Protein AF-X1IQ82-F1 (afdb_monomer_lite)

pLDDT: mean 90.42, std 4.39, range [72.5, 96.44]

Structure (mmCIF, N/CA/C/O backbone):
data_AF-X1IQ82-F1
#
_entry.id   AF-X1IQ82-F1
#
loop_
_atom_site.group_PDB
_atom_site.id
_atom_site.type_symbol
_atom_site.label_atom_id
_atom_site.label_alt_id
_atom_site.label_comp_id
_atom_site.label_asym_id
_atom_site.label_entity_id
_atom_site.label_seq_id
_atom_site.pdbx_PDB_ins_code
_atom_site.Cartn_x
_atom_site.Cartn_y
_atom_site.Cartn_z
_atom_site.occupancy
_atom_site.B_iso_or_equiv
_atom_site.auth_seq_id
_atom_site.auth_comp_id
_atom_site.auth_asym_id
_atom_site.auth_atom_id
_atom_site.pdbx_PDB_model_num
ATOM 1 N N . MET A 1 1 ? 9.215 20.896 -2.739 1.00 73.38 1 MET A N 1
ATOM 2 C CA . MET A 1 1 ? 7.939 20.672 -3.460 1.00 73.38 1 MET A CA 1
ATOM 3 C C . MET A 1 1 ? 7.560 19.191 -3.515 1.00 73.38 1 MET A C 1
ATOM 5 O O . MET A 1 1 ? 6.465 18.872 -3.081 1.00 73.38 1 MET A O 1
ATOM 9 N N . LEU A 1 2 ? 8.451 18.274 -3.928 1.00 82.62 2 LEU A N 1
ATOM 10 C CA . LEU A 1 2 ? 8.139 16.831 -4.031 1.00 82.62 2 LEU A CA 1
ATOM 11 C C . LEU A 1 2 ? 7.600 16.190 -2.737 1.00 82.62 2 LEU A C 1
ATOM 13 O O . LEU A 1 2 ? 6.599 15.480 -2.771 1.00 82.62 2 LEU A O 1
ATOM 17 N N . GLN A 1 3 ? 8.202 16.483 -1.580 1.00 84.88 3 GLN A N 1
ATOM 18 C CA . GLN A 1 3 ? 7.756 15.902 -0.307 1.00 84.88 3 GLN A CA 1
ATOM 19 C C . GLN A 1 3 ? 6.347 16.353 0.112 1.00 84.88 3 GLN A C 1
ATOM 21 O O . GLN A 1 3 ? 5.624 15.594 0.755 1.00 84.88 3 GLN A O 1
ATOM 26 N N . SER A 1 4 ? 5.936 17.561 -0.280 1.00 89.56 4 SER A N 1
ATOM 27 C CA . SER A 1 4 ? 4.586 18.073 -0.032 1.00 89.56 4 SER A CA 1
ATOM 28 C C . SER A 1 4 ? 3.552 17.328 -0.874 1.00 89.56 4 SER A C 1
ATOM 30 O O . SER A 1 4 ? 2.505 16.963 -0.352 1.00 89.56 4 SER A O 1
ATOM 32 N N . THR A 1 5 ? 3.864 17.030 -2.141 1.00 91.44 5 THR A N 1
ATOM 33 C CA . THR A 1 5 ? 2.984 16.253 -3.029 1.00 91.44 5 THR A CA 1
ATOM 34 C C . THR A 1 5 ? 2.812 14.819 -2.537 1.00 91.44 5 THR A C 1
ATOM 36 O O . THR A 1 5 ? 1.687 14.338 -2.449 1.00 91.44 5 THR A O 1
ATOM 39 N N . ILE A 1 6 ? 3.906 14.154 -2.145 1.00 90.38 6 ILE A N 1
ATOM 40 C CA . ILE A 1 6 ? 3.863 12.777 -1.625 1.00 90.38 6 ILE A CA 1
ATOM 41 C C . ILE A 1 6 ? 2.985 12.705 -0.370 1.00 90.38 6 ILE A C 1
ATOM 43 O O . ILE A 1 6 ? 2.092 11.865 -0.278 1.00 90.38 6 ILE A O 1
ATOM 47 N N . ARG A 1 7 ? 3.194 13.627 0.580 1.00 90.38 7 ARG A N 1
ATOM 48 C CA . ARG A 1 7 ? 2.374 13.703 1.797 1.00 90.38 7 ARG A CA 1
ATOM 49 C C . ARG A 1 7 ? 0.918 14.065 1.497 1.00 90.38 7 ARG A C 1
ATOM 51 O O . ARG A 1 7 ? 0.037 13.541 2.165 1.00 90.38 7 ARG A O 1
ATOM 58 N N . GLY A 1 8 ? 0.669 14.914 0.499 1.00 93.06 8 GLY A N 1
ATOM 59 C CA . GLY A 1 8 ? -0.677 15.306 0.082 1.00 93.06 8 GLY A CA 1
ATOM 60 C C . GLY A 1 8 ? -1.484 14.156 -0.522 1.00 93.06 8 GLY A C 1
ATOM 61 O O . GLY A 1 8 ? -2.653 13.999 -0.197 1.00 93.06 8 GLY A O 1
ATOM 62 N N . VAL A 1 9 ? -0.873 13.308 -1.352 1.00 91.75 9 VAL A N 1
ATOM 63 C CA . VAL A 1 9 ? -1.555 12.108 -1.873 1.00 91.75 9 VAL A CA 1
ATOM 64 C C . VAL A 1 9 ? -1.774 11.086 -0.753 1.00 91.75 9 VAL A C 1
ATOM 66 O O . VAL A 1 9 ? -2.859 10.519 -0.634 1.00 91.75 9 VAL A O 1
ATOM 69 N N . ALA A 1 10 ? -0.776 10.890 0.113 1.00 91.69 10 ALA A N 1
ATOM 70 C CA . ALA A 1 10 ? -0.877 9.962 1.235 1.00 91.69 10 ALA A CA 1
ATOM 71 C C . ALA A 1 10 ? -1.972 10.359 2.246 1.00 91.69 10 ALA A C 1
ATOM 73 O O . ALA A 1 10 ? -2.679 9.490 2.758 1.00 91.69 10 ALA A O 1
ATOM 74 N N . SER A 1 11 ? -2.155 11.657 2.518 1.00 92.75 11 SER A N 1
ATOM 75 C CA . SER A 1 11 ? -3.167 12.131 3.470 1.00 92.75 11 SER A CA 1
ATOM 76 C C . SER A 1 11 ? -4.600 11.879 2.998 1.00 92.75 11 SER A C 1
ATOM 78 O O . SER A 1 11 ? -5.466 11.616 3.830 1.00 92.75 11 SER A O 1
ATOM 80 N N . VAL A 1 12 ? -4.850 11.889 1.683 1.00 93.62 12 VAL A N 1
ATOM 81 C CA . VAL A 1 12 ? -6.161 11.531 1.114 1.00 93.62 12 VAL A CA 1
ATOM 82 C C . VAL A 1 12 ? -6.514 10.081 1.451 1.00 93.62 12 VAL A C 1
ATOM 84 O O . VAL A 1 12 ? -7.634 9.810 1.871 1.00 93.62 12 VAL A O 1
ATOM 87 N N . GLY A 1 13 ? -5.554 9.156 1.343 1.00 89.69 13 GLY A N 1
ATOM 88 C CA . GLY A 1 13 ? -5.742 7.763 1.759 1.00 89.69 13 GLY A CA 1
ATOM 89 C C . GLY A 1 13 ? -5.964 7.623 3.269 1.00 89.69 13 GLY A C 1
ATOM 90 O O . GLY A 1 13 ? -6.899 6.951 3.702 1.00 89.69 13 GLY A O 1
ATOM 91 N N . GLN A 1 14 ? -5.153 8.314 4.078 1.00 92.94 14 GLN A N 1
ATOM 92 C CA . GLN A 1 14 ? -5.276 8.288 5.542 1.00 92.94 14 GLN A CA 1
ATOM 93 C C . GLN A 1 14 ? -6.613 8.830 6.056 1.00 92.94 14 GLN A C 1
ATOM 95 O O . GLN A 1 14 ? -7.090 8.365 7.089 1.00 92.94 14 GLN A O 1
ATOM 100 N N . ALA A 1 15 ? -7.258 9.758 5.344 1.00 93.38 15 ALA A N 1
ATOM 101 C CA . ALA A 1 15 ? -8.574 10.262 5.732 1.00 93.38 15 ALA A CA 1
ATOM 102 C C . ALA A 1 15 ? -9.605 9.128 5.876 1.00 93.38 15 ALA A C 1
ATOM 104 O O . ALA A 1 15 ? -10.342 9.089 6.859 1.00 93.38 15 ALA A O 1
ATOM 105 N N . PHE A 1 16 ? -9.607 8.158 4.957 1.00 89.44 16 PHE A N 1
ATOM 106 C CA . PHE A 1 16 ? -10.510 7.006 5.028 1.00 89.44 16 PHE A CA 1
ATOM 107 C C . PHE A 1 16 ? -10.222 6.111 6.236 1.00 89.44 16 PHE A C 1
ATOM 109 O O . PHE A 1 16 ? -11.150 5.608 6.865 1.00 89.44 16 PHE A O 1
ATOM 116 N N . VAL A 1 17 ? -8.950 5.952 6.602 1.00 89.38 17 VAL A N 1
ATOM 117 C CA . VAL A 1 17 ? -8.549 5.162 7.773 1.00 89.38 17 VAL A CA 1
ATOM 118 C C . VAL A 1 17 ? -8.997 5.843 9.068 1.00 89.38 17 VAL A C 1
ATOM 120 O O . VAL A 1 17 ? -9.578 5.194 9.940 1.00 89.38 17 VAL A O 1
ATOM 123 N N . ILE A 1 18 ? -8.805 7.158 9.176 1.00 91.94 18 ILE A N 1
ATOM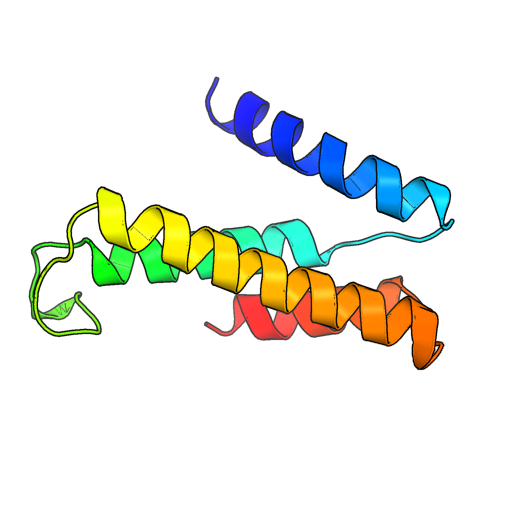 124 C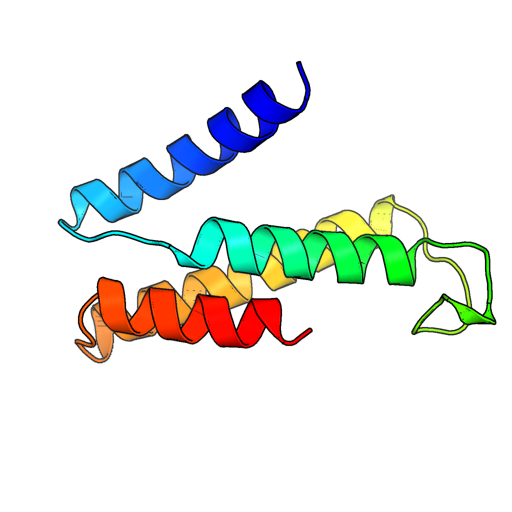 CA . ILE A 1 18 ? -9.207 7.933 10.357 1.00 91.94 18 ILE A CA 1
ATOM 125 C C . ILE A 1 18 ? -10.730 7.911 10.539 1.00 91.94 18 ILE A C 1
ATOM 127 O O . ILE A 1 18 ? -11.204 7.806 11.668 1.00 91.94 18 ILE A O 1
ATOM 131 N N . LEU A 1 19 ? -11.507 7.932 9.448 1.00 90.50 19 LEU A N 1
ATOM 132 C CA . LEU A 1 19 ? -12.969 7.785 9.513 1.00 90.50 19 LEU A CA 1
ATOM 133 C C . LEU A 1 19 ? -13.408 6.452 10.137 1.00 90.50 19 LEU A C 1
ATOM 135 O O . LEU A 1 19 ? -14.475 6.381 10.739 1.00 90.50 19 LEU A O 1
ATOM 139 N N . THR A 1 20 ? -12.576 5.413 10.050 1.00 84.12 20 THR A N 1
ATOM 140 C CA . THR A 1 20 ? -12.800 4.121 10.721 1.00 84.12 20 THR A CA 1
ATOM 141 C C . THR A 1 20 ? -12.234 4.066 12.150 1.00 84.12 20 THR A C 1
ATOM 143 O O . TH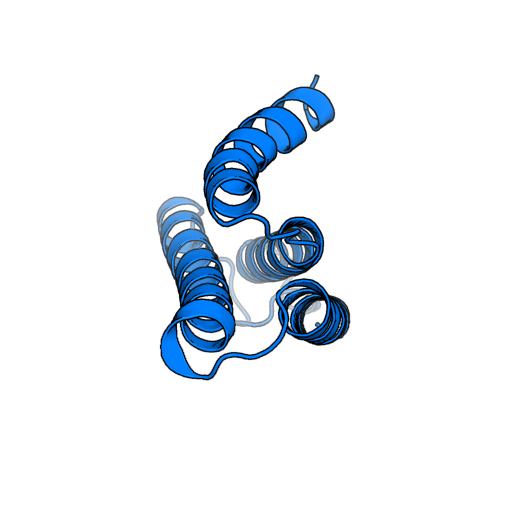R A 1 20 ? -12.131 2.986 12.724 1.00 84.12 20 THR A O 1
ATOM 146 N N . ALA A 1 21 ? -11.863 5.217 12.730 1.00 82.88 21 ALA A N 1
ATOM 147 C CA . ALA A 1 21 ? -11.176 5.358 14.020 1.00 82.88 21 ALA A CA 1
ATOM 148 C C . ALA A 1 21 ? -9.842 4.586 14.114 1.00 82.88 21 ALA A C 1
ATOM 150 O O . ALA A 1 21 ? -9.376 4.249 15.203 1.00 82.88 21 ALA A O 1
ATOM 151 N N . GLY A 1 22 ? -9.221 4.303 12.966 1.00 85.56 22 GLY A N 1
ATOM 152 C CA . GLY A 1 22 ? -7.923 3.648 12.868 1.00 85.56 22 GLY A CA 1
ATOM 153 C C . GLY A 1 22 ? -6.772 4.633 12.665 1.00 85.56 22 GLY A C 1
ATOM 154 O O . GLY A 1 22 ? -6.966 5.811 12.370 1.00 85.56 22 GLY A O 1
ATOM 155 N N . ILE A 1 23 ? -5.550 4.115 12.772 1.00 88.56 23 ILE A N 1
ATOM 156 C CA . ILE A 1 23 ? -4.312 4.780 12.349 1.00 88.56 23 ILE A CA 1
ATOM 157 C C . ILE A 1 23 ? -3.599 3.797 11.428 1.00 88.56 23 ILE A C 1
ATOM 159 O O . ILE A 1 23 ? -3.480 2.622 11.782 1.00 88.56 23 ILE A O 1
ATOM 163 N N . ASP A 1 24 ? -3.130 4.265 10.273 1.00 89.88 24 ASP A N 1
ATOM 164 C CA . ASP A 1 24 ? -2.379 3.432 9.343 1.00 89.88 24 ASP A CA 1
ATOM 165 C C . ASP A 1 24 ? -0.954 3.950 9.155 1.00 89.88 24 ASP A C 1
ATOM 167 O O . ASP A 1 24 ? -0.695 4.937 8.468 1.00 89.88 24 ASP A O 1
ATOM 171 N N . LEU A 1 25 ? -0.012 3.239 9.776 1.00 89.19 25 LEU A N 1
ATOM 172 C CA . LEU A 1 25 ? 1.410 3.521 9.631 1.00 89.19 25 LEU A CA 1
ATOM 173 C C . LEU A 1 25 ? 2.000 2.920 8.348 1.00 89.19 25 LEU A C 1
ATOM 175 O O . LEU A 1 25 ? 3.006 3.416 7.847 1.00 89.19 25 LEU A O 1
ATOM 179 N N . SER A 1 26 ? 1.370 1.885 7.786 1.00 91.12 26 SER A N 1
ATOM 180 C CA . SER A 1 26 ? 1.917 1.085 6.687 1.00 91.12 26 SER A CA 1
ATOM 181 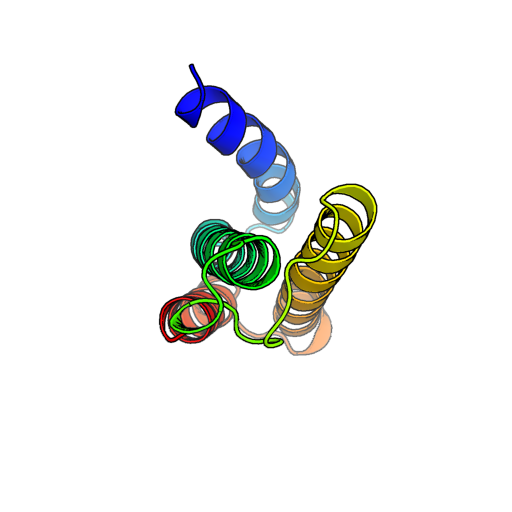C C . SER A 1 26 ? 2.128 1.881 5.400 1.00 91.12 26 SER A C 1
ATOM 183 O O . SER A 1 26 ? 2.972 1.501 4.593 1.00 91.12 26 SER A O 1
ATOM 185 N N . ILE A 1 27 ? 1.429 3.009 5.221 1.00 90.75 27 ILE A N 1
ATOM 186 C CA . ILE A 1 27 ? 1.480 3.825 4.001 1.00 90.75 27 ILE A CA 1
ATOM 187 C C . ILE A 1 27 ? 2.896 4.290 3.641 1.00 90.75 27 ILE A C 1
ATOM 189 O O . ILE A 1 27 ? 3.244 4.348 2.462 1.00 90.75 27 ILE A O 1
ATOM 193 N N . GLY A 1 28 ? 3.745 4.583 4.632 1.00 89.69 28 GLY A N 1
ATOM 194 C CA . GLY A 1 28 ? 5.138 4.931 4.346 1.00 89.69 28 GLY A CA 1
ATOM 195 C C . GLY A 1 28 ? 6.001 3.705 4.038 1.00 89.69 28 GLY A C 1
ATOM 196 O O . GLY A 1 28 ? 6.877 3.799 3.187 1.00 89.69 28 GLY A O 1
ATOM 197 N N . GLY A 1 29 ? 5.717 2.549 4.645 1.00 91.62 29 GLY A N 1
ATOM 198 C CA . GLY A 1 29 ? 6.422 1.294 4.382 1.00 91.62 29 GLY A CA 1
ATOM 199 C C . GLY A 1 29 ? 6.116 0.787 2.976 1.00 91.62 29 GLY A C 1
ATOM 200 O O . GLY A 1 29 ? 7.026 0.572 2.183 1.00 91.62 29 GLY A O 1
ATOM 201 N N . VAL A 1 30 ? 4.831 0.697 2.623 1.00 93.56 30 VAL A N 1
ATOM 202 C CA . VAL A 1 30 ? 4.373 0.324 1.276 1.00 93.56 30 VAL A CA 1
ATOM 203 C C . VAL A 1 30 ? 4.890 1.320 0.234 1.00 93.56 30 VAL A C 1
ATOM 205 O O . VAL A 1 30 ? 5.323 0.914 -0.845 1.00 93.56 30 VAL A O 1
ATOM 208 N N . GLY A 1 31 ? 4.905 2.619 0.551 1.00 92.56 31 GLY A N 1
ATOM 209 C CA . GLY A 1 31 ? 5.489 3.647 -0.313 1.00 92.56 31 GLY A CA 1
ATOM 210 C C . GLY A 1 31 ? 6.991 3.456 -0.553 1.00 92.56 31 GLY A C 1
ATOM 211 O O . GLY A 1 31 ? 7.446 3.567 -1.689 1.00 92.56 31 GLY A O 1
ATOM 212 N N . LEU A 1 32 ? 7.760 3.121 0.490 1.00 92.50 32 LEU A N 1
ATOM 213 C CA . LEU A 1 32 ? 9.187 2.808 0.366 1.00 92.50 32 LEU A CA 1
ATOM 214 C C . LEU A 1 32 ? 9.409 1.554 -0.482 1.00 92.50 32 LEU A C 1
ATOM 216 O O . LEU A 1 32 ? 10.160 1.605 -1.452 1.00 92.50 32 LEU A O 1
ATOM 220 N N . MET A 1 33 ? 8.707 0.466 -0.170 1.00 94.12 33 MET A N 1
ATOM 221 C CA . MET A 1 33 ? 8.817 -0.805 -0.884 1.00 94.12 33 MET A CA 1
ATOM 222 C C . MET A 1 33 ? 8.479 -0.650 -2.374 1.00 94.12 33 MET A C 1
ATOM 224 O O . MET A 1 33 ? 9.252 -1.062 -3.232 1.00 94.12 33 MET A O 1
ATOM 228 N N . THR A 1 34 ? 7.347 -0.023 -2.707 1.00 93.75 34 THR A N 1
ATOM 229 C CA . THR A 1 34 ? 6.951 0.203 -4.112 1.00 93.75 34 THR A CA 1
ATOM 230 C C . THR A 1 34 ? 7.906 1.148 -4.842 1.00 93.75 34 THR A C 1
ATOM 232 O O . THR A 1 34 ? 8.169 0.951 -6.027 1.00 93.75 34 THR A O 1
ATOM 235 N N . GLY A 1 35 ? 8.479 2.133 -4.145 1.00 92.69 35 GLY A N 1
ATOM 236 C CA . GLY A 1 35 ? 9.520 3.000 -4.691 1.00 92.69 35 GLY A CA 1
ATOM 237 C C . GLY A 1 35 ? 10.806 2.242 -5.027 1.00 92.69 35 GLY A C 1
ATOM 238 O O . GLY A 1 35 ? 11.319 2.383 -6.136 1.00 92.69 35 GLY A O 1
ATOM 239 N N . ILE A 1 36 ? 11.298 1.414 -4.098 1.00 92.81 36 ILE A N 1
ATOM 240 C CA . ILE A 1 36 ? 12.507 0.597 -4.282 1.00 92.81 36 ILE A CA 1
ATOM 241 C C . ILE A 1 36 ? 12.286 -0.422 -5.400 1.00 92.81 36 ILE A C 1
ATOM 243 O O . ILE A 1 36 ? 13.045 -0.432 -6.363 1.00 92.81 36 ILE A O 1
ATOM 247 N N . LEU A 1 37 ? 11.210 -1.213 -5.337 1.00 93.12 37 LEU A N 1
ATOM 248 C CA . LEU A 1 37 ? 10.894 -2.215 -6.358 1.00 93.12 37 LEU A CA 1
ATOM 249 C C . LEU A 1 37 ? 10.723 -1.585 -7.745 1.00 93.12 37 LEU A C 1
ATOM 251 O O . LEU A 1 37 ? 11.277 -2.086 -8.722 1.00 93.12 37 LEU A O 1
ATOM 255 N N . GLY A 1 38 ? 10.000 -0.466 -7.840 1.00 93.19 38 GLY A N 1
ATOM 256 C CA . GLY A 1 38 ? 9.824 0.251 -9.100 1.00 93.19 38 GLY A CA 1
ATOM 257 C C . GLY A 1 38 ? 11.155 0.742 -9.673 1.00 93.19 38 GLY A C 1
ATOM 258 O O . GLY A 1 38 ? 11.447 0.505 -10.845 1.00 93.19 38 GLY A O 1
ATOM 259 N N . ALA A 1 39 ? 11.997 1.362 -8.842 1.00 92.88 39 ALA A N 1
ATOM 260 C CA . ALA A 1 39 ? 13.317 1.833 -9.255 1.00 92.88 39 ALA A CA 1
ATOM 261 C C . ALA A 1 39 ? 14.238 0.679 -9.687 1.00 92.88 39 ALA A C 1
ATOM 263 O O . ALA A 1 39 ? 14.890 0.765 -10.728 1.00 92.88 39 ALA A O 1
ATOM 264 N N . SER A 1 40 ? 14.249 -0.422 -8.934 1.00 92.12 40 SER A N 1
ATOM 265 C CA . SER A 1 40 ? 15.042 -1.613 -9.239 1.00 92.12 40 SER A CA 1
ATOM 266 C C . SER A 1 40 ? 14.619 -2.303 -10.534 1.00 92.12 40 SER A C 1
ATOM 268 O O . SER A 1 40 ? 15.449 -2.924 -11.180 1.00 92.12 40 SER A O 1
ATOM 270 N N . ILE A 1 41 ? 13.357 -2.211 -10.952 1.00 93.19 41 ILE A N 1
ATOM 271 C CA . ILE A 1 41 ? 12.896 -2.805 -12.218 1.00 93.19 41 ILE A CA 1
ATOM 272 C C . ILE A 1 41 ? 13.165 -1.869 -13.415 1.00 93.19 41 ILE A C 1
ATOM 274 O O . ILE A 1 41 ? 13.364 -2.326 -14.542 1.00 93.19 41 ILE A O 1
ATOM 278 N N . MET A 1 42 ? 13.187 -0.553 -13.186 1.00 94.25 42 MET A N 1
ATOM 279 C CA . MET A 1 42 ? 13.393 0.457 -14.233 1.00 94.25 42 MET A CA 1
ATOM 280 C C . MET A 1 42 ? 14.865 0.784 -14.503 1.00 94.25 42 MET A C 1
ATOM 282 O O . MET A 1 42 ? 15.175 1.363 -15.540 1.00 94.25 42 MET A O 1
ATOM 286 N N . THR A 1 43 ? 15.771 0.455 -13.580 1.00 92.69 43 THR A N 1
ATOM 287 C CA . THR A 1 43 ? 17.195 0.782 -13.714 1.00 92.69 43 THR A CA 1
ATOM 288 C C . THR A 1 43 ? 17.844 0.067 -14.903 1.00 92.69 43 THR A C 1
ATOM 290 O O . THR A 1 43 ? 17.628 -1.127 -15.122 1.00 92.69 43 THR A O 1
ATOM 293 N N . GLU A 1 44 ? 18.668 0.793 -15.660 1.00 88.31 44 GLU A N 1
ATOM 294 C CA . GLU A 1 44 ? 19.408 0.261 -16.814 1.00 88.31 44 GLU A CA 1
ATOM 295 C C . GLU A 1 44 ? 20.639 -0.554 -16.404 1.00 88.31 44 GLU A C 1
ATOM 297 O O . GLU A 1 44 ? 21.169 -1.319 -17.204 1.00 88.31 44 GLU A O 1
ATOM 302 N N . PHE A 1 45 ? 21.090 -0.411 -15.155 1.00 87.62 45 PHE A N 1
ATOM 303 C CA . PHE A 1 45 ? 22.246 -1.125 -14.627 1.00 87.62 45 PHE A CA 1
ATOM 304 C C . PHE A 1 45 ? 21.893 -2.595 -14.351 1.00 87.62 45 PHE A C 1
ATOM 306 O O . PHE A 1 45 ? 21.176 -2.863 -13.383 1.00 87.62 45 PHE A O 1
ATOM 313 N N . PRO A 1 46 ? 22.413 -3.572 -15.123 1.00 79.19 46 PRO A N 1
ATOM 314 C CA . PRO A 1 46 ? 21.945 -4.958 -15.041 1.00 79.19 46 PRO A CA 1
ATOM 315 C C . PRO A 1 46 ? 22.203 -5.621 -13.684 1.00 79.19 46 PRO A C 1
ATOM 317 O O . PRO A 1 46 ? 21.408 -6.437 -13.240 1.00 79.19 46 PRO A O 1
ATOM 320 N N . TRP A 1 47 ? 23.281 -5.241 -12.989 1.00 81.75 47 TRP A N 1
ATOM 321 C CA . TRP A 1 47 ? 23.612 -5.749 -11.648 1.00 81.75 47 TRP A CA 1
ATOM 322 C C . TRP A 1 47 ? 22.711 -5.196 -10.537 1.00 81.75 47 TRP A C 1
ATOM 324 O O . TRP A 1 47 ? 22.718 -5.717 -9.426 1.00 81.75 47 TRP A O 1
ATOM 334 N N . LEU A 1 48 ? 21.970 -4.124 -10.818 1.00 83.19 48 LEU A N 1
ATOM 335 C CA . LEU A 1 48 ? 21.025 -3.498 -9.897 1.00 83.19 48 LEU A CA 1
ATOM 336 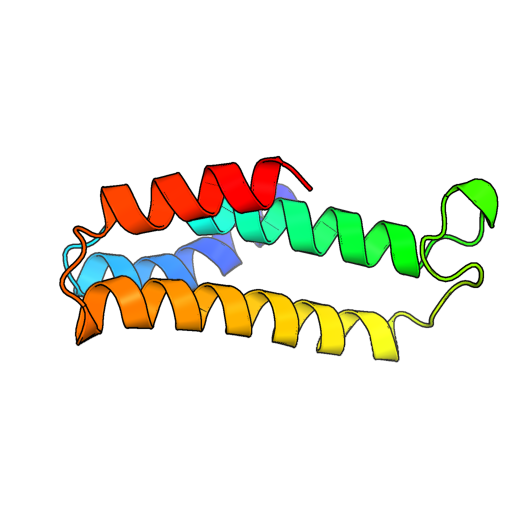C C . LEU A 1 48 ? 19.568 -3.813 -10.276 1.00 83.19 48 LEU A C 1
ATOM 338 O O . LEU A 1 48 ? 18.655 -3.493 -9.513 1.00 83.19 48 LEU A O 1
ATOM 342 N N . ASN A 1 49 ? 19.358 -4.415 -11.453 1.00 90.00 49 ASN A N 1
ATOM 343 C CA . ASN A 1 49 ? 18.047 -4.747 -11.978 1.00 90.00 49 ASN A CA 1
ATOM 344 C C . ASN A 1 49 ? 17.631 -6.159 -11.560 1.00 90.00 49 ASN A C 1
ATOM 346 O O . ASN A 1 49 ? 18.254 -7.143 -11.950 1.00 90.00 49 ASN A O 1
ATOM 350 N N . ILE A 1 50 ? 16.534 -6.263 -10.811 1.00 86.69 50 ILE A N 1
ATOM 351 C CA . ILE A 1 50 ? 16.048 -7.545 -10.270 1.00 86.69 50 ILE A CA 1
ATOM 352 C C . ILE A 1 50 ? 15.585 -8.502 -11.386 1.00 86.69 50 ILE A C 1
ATOM 354 O O . ILE A 1 50 ? 15.613 -9.717 -11.212 1.00 86.69 50 ILE A O 1
ATOM 358 N N . VAL A 1 51 ? 15.178 -7.972 -12.542 1.00 86.38 51 VAL A N 1
ATOM 359 C CA . VAL A 1 51 ? 14.670 -8.747 -13.688 1.00 86.38 51 VAL A CA 1
ATOM 360 C C . VAL A 1 51 ? 15.745 -8.951 -14.769 1.00 86.38 51 VAL A C 1
ATOM 362 O O . VAL A 1 51 ? 15.547 -9.710 -15.715 1.00 86.38 51 VAL A O 1
ATOM 365 N N . GLY A 1 52 ? 16.909 -8.309 -14.631 1.00 82.62 52 GLY A N 1
ATOM 366 C CA . GLY A 1 52 ? 18.036 -8.406 -15.564 1.00 82.62 52 GLY A CA 1
ATOM 367 C C . GLY A 1 52 ? 17.917 -7.538 -16.822 1.00 82.62 52 GLY A C 1
ATOM 368 O O . GLY A 1 52 ? 18.857 -7.496 -17.614 1.00 82.62 52 GLY A O 1
ATOM 369 N N . TYR A 1 53 ? 16.806 -6.821 -17.010 1.00 85.12 53 TYR A N 1
ATOM 370 C CA . TYR A 1 53 ? 16.626 -5.838 -18.080 1.00 85.12 53 TYR A CA 1
ATOM 371 C C . TYR A 1 53 ? 15.656 -4.721 -17.655 1.00 85.12 53 TYR A C 1
ATOM 373 O O . TYR A 1 53 ? 14.721 -4.981 -16.892 1.00 85.12 53 TYR A O 1
ATOM 381 N N . PRO A 1 54 ? 15.850 -3.477 -18.132 1.00 89.00 54 PRO A N 1
ATOM 382 C CA . PRO A 1 54 ? 15.000 -2.351 -17.761 1.00 89.00 54 PRO A CA 1
ATOM 383 C C . PRO A 1 54 ? 13.606 -2.467 -18.383 1.00 89.00 54 PRO A C 1
ATOM 385 O O . PRO A 1 54 ? 13.457 -2.705 -19.584 1.00 89.00 54 PRO A O 1
ATOM 388 N N . PHE A 1 55 ? 12.574 -2.235 -17.572 1.00 91.81 55 PHE A N 1
ATOM 389 C CA . PHE A 1 55 ? 11.200 -2.103 -18.056 1.00 91.81 55 PHE A CA 1
ATOM 390 C C . PHE A 1 55 ? 10.806 -0.643 -18.245 1.00 91.81 55 PHE A C 1
ATOM 392 O O . PHE A 1 55 ? 11.226 0.252 -17.512 1.00 91.81 55 PHE A O 1
ATOM 399 N N . SER A 1 56 ? 9.912 -0.417 -19.207 1.00 92.62 56 SER A N 1
ATOM 400 C CA . SER A 1 56 ? 9.351 0.904 -19.468 1.00 92.62 56 SER A CA 1
ATOM 401 C C . SER A 1 56 ? 8.502 1.417 -18.288 1.00 92.62 56 SER A C 1
ATOM 403 O O . SER A 1 56 ? 7.704 0.646 -17.739 1.00 92.62 56 SER A O 1
ATOM 405 N N . PRO A 1 57 ? 8.564 2.725 -17.954 1.00 92.69 57 PRO A N 1
ATOM 406 C CA . PRO A 1 57 ? 7.708 3.336 -16.934 1.00 92.69 57 PRO A CA 1
ATOM 407 C C . PRO A 1 57 ? 6.213 3.058 -17.145 1.00 92.69 57 PRO A C 1
ATOM 409 O O . PRO A 1 57 ? 5.476 2.882 -16.176 1.00 92.69 57 PRO A O 1
ATOM 412 N N . TYR A 1 58 ? 5.766 2.965 -18.404 1.00 94.50 58 TYR A N 1
ATOM 413 C CA . TYR A 1 58 ? 4.366 2.696 -18.752 1.00 94.50 58 TYR A CA 1
ATOM 414 C C . TYR A 1 58 ? 3.864 1.338 -18.241 1.00 94.50 58 TYR A C 1
ATOM 416 O O . TYR A 1 58 ? 2.665 1.172 -18.039 1.00 94.50 58 TYR A O 1
ATOM 424 N N . ILE A 1 59 ? 4.770 0.383 -18.016 1.00 93.56 59 ILE A N 1
ATOM 425 C CA . ILE A 1 59 ? 4.462 -0.944 -17.472 1.00 93.56 59 ILE A CA 1
ATOM 426 C C . ILE A 1 59 ? 4.668 -0.952 -15.955 1.00 93.56 59 ILE A C 1
ATOM 428 O O . ILE A 1 59 ? 3.844 -1.484 -15.216 1.00 93.56 59 ILE A O 1
ATOM 432 N N . VAL A 1 60 ? 5.745 -0.337 -15.466 1.00 94.62 60 VAL A N 1
ATOM 433 C CA . VAL A 1 60 ? 6.108 -0.407 -14.043 1.00 94.62 60 VAL A CA 1
ATOM 434 C C . VAL A 1 60 ? 5.134 0.370 -13.159 1.00 94.62 60 VAL A C 1
ATOM 436 O O . VAL A 1 60 ? 4.753 -0.125 -12.101 1.00 94.62 60 VAL A O 1
ATOM 439 N N . ILE A 1 61 ? 4.671 1.546 -13.597 1.00 94.62 61 ILE A N 1
ATOM 440 C CA . ILE A 1 61 ? 3.716 2.368 -12.836 1.00 94.62 61 ILE A CA 1
ATOM 441 C C . ILE A 1 61 ? 2.425 1.595 -12.501 1.00 94.62 61 ILE A C 1
ATOM 443 O O . ILE A 1 61 ? 2.096 1.505 -11.315 1.00 94.62 61 ILE A O 1
ATOM 447 N N . PRO A 1 62 ? 1.688 1.006 -13.468 1.00 96.19 62 PRO A N 1
ATOM 448 C CA . PRO A 1 62 ? 0.476 0.255 -13.145 1.00 96.19 62 PRO A CA 1
ATOM 449 C C . PRO A 1 62 ? 0.755 -0.984 -12.285 1.00 96.19 62 PRO A C 1
ATOM 451 O O . PRO A 1 62 ? -0.043 -1.286 -11.401 1.00 96.19 62 PRO A O 1
ATOM 454 N N . ILE A 1 63 ? 1.893 -1.665 -12.464 1.00 95.44 63 ILE A N 1
ATOM 455 C CA . ILE A 1 63 ? 2.265 -2.802 -11.606 1.00 95.44 63 ILE A CA 1
ATOM 456 C C . ILE A 1 63 ? 2.480 -2.338 -10.161 1.00 95.44 63 ILE A C 1
ATOM 458 O O . ILE A 1 63 ? 1.934 -2.943 -9.243 1.00 95.44 63 ILE A O 1
ATOM 462 N N . MET A 1 64 ? 3.220 -1.249 -9.936 1.00 95.44 64 MET A N 1
ATOM 463 C CA . MET A 1 64 ? 3.456 -0.732 -8.583 1.00 95.44 64 MET A CA 1
ATOM 464 C C . MET A 1 64 ? 2.169 -0.224 -7.922 1.00 95.44 64 MET A C 1
ATOM 466 O O . MET A 1 64 ? 1.987 -0.417 -6.720 1.00 95.44 64 MET A O 1
ATOM 470 N N . LEU A 1 65 ? 1.238 0.350 -8.695 1.00 94.62 65 LEU A N 1
ATOM 471 C CA . LEU A 1 65 ? -0.097 0.699 -8.199 1.00 94.62 65 LEU A CA 1
ATOM 472 C C . LEU A 1 65 ? -0.882 -0.540 -7.749 1.00 94.62 65 LEU A C 1
ATOM 474 O O . LEU A 1 65 ? -1.491 -0.513 -6.681 1.00 94.62 65 LEU A O 1
ATOM 478 N N . LEU A 1 66 ? -0.837 -1.633 -8.518 1.00 96.44 66 LEU A N 1
ATOM 479 C CA . LEU A 1 66 ? -1.478 -2.898 -8.146 1.00 96.44 66 LEU A CA 1
ATOM 480 C C . LEU A 1 66 ? -0.841 -3.520 -6.900 1.00 96.44 66 LEU A C 1
ATOM 482 O O . LEU A 1 66 ? -1.561 -3.989 -6.023 1.00 96.44 66 LEU A O 1
ATOM 486 N N . VAL A 1 67 ? 0.489 -3.485 -6.786 1.00 94.88 67 VAL A N 1
ATOM 487 C CA . VAL A 1 67 ? 1.212 -3.962 -5.597 1.00 94.88 67 VAL A CA 1
ATOM 488 C C . VAL A 1 67 ? 0.810 -3.151 -4.362 1.00 94.88 67 VAL A C 1
ATOM 490 O O . VAL A 1 67 ? 0.459 -3.729 -3.334 1.00 94.88 67 VAL A O 1
ATOM 493 N N . GLY A 1 68 ? 0.796 -1.819 -4.462 1.00 93.44 68 GLY A N 1
ATOM 494 C CA . GLY A 1 68 ? 0.349 -0.950 -3.372 1.00 93.44 68 GLY A CA 1
ATOM 495 C C . GLY A 1 68 ? -1.112 -1.198 -2.983 1.00 93.44 68 GLY A C 1
ATOM 496 O O . GLY A 1 68 ? -1.426 -1.309 -1.798 1.00 93.44 68 GLY A O 1
ATOM 497 N N . ALA A 1 69 ? -1.998 -1.361 -3.969 1.00 93.94 69 ALA A N 1
ATOM 498 C CA . ALA A 1 69 ? -3.404 -1.678 -3.741 1.00 93.94 69 ALA A CA 1
ATOM 499 C C . ALA A 1 69 ? -3.594 -3.049 -3.076 1.00 93.94 69 ALA A C 1
ATOM 501 O O . ALA A 1 69 ? -4.436 -3.176 -2.189 1.00 93.94 69 ALA A O 1
ATOM 502 N N . ALA A 1 70 ? -2.803 -4.059 -3.451 1.00 95.38 70 ALA A N 1
ATOM 503 C CA . ALA A 1 70 ? -2.854 -5.385 -2.845 1.00 95.38 70 ALA A CA 1
ATOM 504 C C . ALA A 1 70 ? -2.492 -5.336 -1.354 1.00 95.38 70 ALA A C 1
ATOM 506 O O . ALA A 1 70 ? -3.236 -5.861 -0.526 1.00 95.38 70 ALA A O 1
ATOM 507 N N . TRP A 1 71 ? -1.411 -4.642 -0.987 1.00 93.69 71 TRP A N 1
ATOM 508 C CA . TRP A 1 71 ? -1.033 -4.474 0.419 1.00 93.69 71 TRP A CA 1
ATOM 509 C C . TRP A 1 71 ? -2.028 -3.620 1.209 1.00 93.69 71 TRP A C 1
ATOM 511 O O . TRP A 1 71 ? -2.360 -3.952 2.347 1.00 93.69 71 TRP A O 1
ATOM 521 N N . GLY A 1 72 ? -2.582 -2.574 0.590 1.00 91.38 72 GLY A N 1
ATOM 522 C CA . GLY A 1 72 ? -3.675 -1.798 1.176 1.00 91.38 72 GLY A CA 1
ATOM 523 C C . GLY A 1 72 ? -4.926 -2.648 1.429 1.00 91.38 72 GLY A C 1
ATOM 524 O O . GLY A 1 72 ? -5.513 -2.586 2.508 1.00 91.38 72 GLY A O 1
ATOM 525 N N . ALA A 1 73 ? -5.304 -3.499 0.472 1.00 92.62 73 ALA A N 1
ATOM 526 C CA . ALA A 1 73 ? -6.433 -4.416 0.603 1.00 92.62 73 ALA A CA 1
ATOM 527 C C . ALA A 1 73 ? -6.194 -5.483 1.679 1.00 92.62 73 ALA A C 1
ATOM 529 O O . ALA A 1 73 ? -7.128 -5.831 2.406 1.00 92.62 73 ALA A O 1
ATOM 530 N N . LEU A 1 74 ? -4.958 -5.973 1.820 1.00 93.31 74 LEU A N 1
ATOM 531 C CA . LEU A 1 74 ? -4.572 -6.882 2.897 1.00 93.31 74 LEU A CA 1
ATOM 532 C C . LEU A 1 74 ? -4.764 -6.214 4.261 1.00 93.31 74 LEU A C 1
ATOM 534 O O . LEU A 1 74 ? -5.522 -6.739 5.073 1.00 93.31 74 LEU A O 1
ATOM 538 N N . ASN A 1 75 ? -4.199 -5.025 4.485 1.00 91.62 75 ASN A N 1
ATOM 539 C CA . ASN A 1 75 ? -4.399 -4.285 5.738 1.00 91.62 75 ASN A CA 1
ATOM 540 C C . ASN A 1 75 ? -5.873 -3.991 6.021 1.00 91.62 75 ASN A C 1
ATOM 542 O O . ASN A 1 75 ? -6.355 -4.243 7.126 1.00 91.62 75 ASN A O 1
ATOM 546 N N . GLY A 1 76 ? -6.613 -3.524 5.013 1.00 89.69 76 GLY A N 1
ATOM 547 C CA . GLY A 1 76 ? -8.048 -3.287 5.133 1.00 89.69 76 GLY A CA 1
ATOM 548 C C . GLY A 1 76 ? -8.817 -4.554 5.509 1.00 89.69 76 GLY A C 1
ATOM 549 O O . GLY A 1 76 ? -9.722 -4.502 6.339 1.00 89.69 76 GLY A O 1
ATOM 550 N N . SER A 1 77 ? -8.439 -5.711 4.964 1.00 91.81 77 SER A N 1
ATOM 551 C CA . SER A 1 77 ? -9.073 -7.000 5.271 1.00 91.81 77 SER A CA 1
ATOM 552 C C . SER A 1 77 ? -8.735 -7.502 6.678 1.00 91.81 77 SER A C 1
ATOM 554 O O . SER A 1 77 ? -9.626 -7.990 7.374 1.00 91.81 77 SER A O 1
ATOM 556 N N . LEU A 1 78 ? -7.482 -7.347 7.124 1.00 91.50 78 LEU A N 1
ATOM 557 C CA . LEU A 1 78 ? -7.054 -7.701 8.484 1.00 91.50 78 LEU A CA 1
ATOM 558 C C . LEU A 1 78 ? -7.845 -6.917 9.539 1.00 91.50 78 LEU A C 1
ATOM 560 O O . LEU A 1 78 ? -8.302 -7.487 10.530 1.00 91.50 78 LEU A O 1
ATOM 564 N N . VAL A 1 79 ? -8.052 -5.622 9.302 1.00 91.56 79 VAL A N 1
ATOM 565 C CA . VAL A 1 79 ? -8.791 -4.757 10.226 1.00 91.56 79 VAL A CA 1
ATOM 566 C C . VAL A 1 79 ? -10.299 -5.004 10.138 1.00 91.56 79 VAL A C 1
ATOM 568 O O . VAL A 1 79 ? -10.944 -5.215 11.160 1.00 91.56 79 VAL A O 1
ATOM 571 N N . SER A 1 80 ? -10.874 -5.019 8.931 1.00 89.94 80 SER A N 1
ATOM 572 C CA . SER A 1 80 ? -12.336 -5.071 8.752 1.00 89.94 80 SER A CA 1
ATOM 573 C C . SER A 1 80 ? -12.961 -6.453 8.949 1.00 89.94 80 SER A C 1
ATOM 575 O O . SER A 1 80 ? -14.113 -6.531 9.368 1.00 89.94 80 SER A O 1
ATOM 577 N N . ARG A 1 81 ? -12.246 -7.542 8.627 1.00 90.56 81 ARG A N 1
ATOM 578 C CA . ARG A 1 81 ? -12.801 -8.910 8.660 1.00 90.56 81 ARG A CA 1
ATOM 579 C C . ARG A 1 81 ? -12.227 -9.773 9.772 1.00 90.56 81 ARG A C 1
ATOM 581 O O . ARG A 1 81 ? -12.957 -10.580 10.333 1.00 90.56 81 ARG A O 1
ATOM 588 N N . ILE A 1 82 ? -10.933 -9.636 10.059 1.00 90.31 82 ILE A N 1
ATOM 589 C CA . ILE A 1 82 ? -10.250 -10.459 11.074 1.00 90.31 82 ILE A CA 1
ATOM 590 C C . ILE A 1 82 ? -10.315 -9.795 12.459 1.00 90.31 82 ILE A C 1
ATOM 592 O O . ILE A 1 82 ? -10.205 -10.477 13.473 1.00 90.31 82 ILE A O 1
ATOM 596 N N . GLY A 1 83 ? -10.553 -8.480 12.521 1.00 87.69 83 GLY A N 1
ATOM 597 C CA . GLY A 1 83 ? -10.677 -7.744 13.781 1.00 87.69 83 GLY A CA 1
ATOM 598 C C . GLY A 1 83 ? -9.334 -7.466 14.457 1.00 87.69 83 GLY A C 1
ATOM 599 O O . GLY A 1 83 ? -9.284 -7.234 15.664 1.00 87.69 83 GLY A O 1
ATOM 600 N N . VAL A 1 84 ? -8.232 -7.493 13.699 1.00 90.88 84 VAL A N 1
ATOM 601 C CA . VAL A 1 84 ? -6.916 -7.110 14.220 1.00 90.88 84 VAL A CA 1
ATOM 602 C C . VAL A 1 84 ? -6.917 -5.602 14.499 1.00 90.88 84 VAL A C 1
ATOM 604 O O . VAL A 1 84 ? -7.316 -4.832 13.621 1.00 90.88 84 VAL A O 1
ATOM 607 N N . PRO A 1 85 ? -6.442 -5.141 15.674 1.00 90.56 85 PRO A N 1
ATOM 608 C CA . PRO A 1 85 ? -6.344 -3.715 15.955 1.00 90.56 85 PRO A CA 1
ATOM 609 C C . PRO A 1 85 ? -5.526 -2.974 14.874 1.00 90.56 85 PRO A C 1
ATOM 611 O O . PRO A 1 85 ? -4.416 -3.419 14.557 1.00 90.56 85 PRO A O 1
ATOM 614 N N . PRO A 1 86 ? -6.014 -1.834 14.335 1.00 89.38 86 PRO A N 1
ATOM 615 C CA . PRO A 1 86 ? -5.408 -1.143 13.189 1.00 89.38 86 PRO A CA 1
ATOM 616 C C . PRO A 1 86 ? -3.921 -0.831 13.358 1.00 89.38 86 PRO A C 1
ATOM 618 O O . PRO A 1 86 ? -3.125 -1.035 12.442 1.00 89.38 86 PRO A O 1
ATOM 621 N N . LEU A 1 87 ? -3.527 -0.396 14.556 1.00 90.31 87 LEU A N 1
ATOM 622 C CA . LEU A 1 87 ? -2.139 -0.068 14.864 1.00 90.31 87 LEU A CA 1
ATOM 623 C C . LEU A 1 87 ? -1.221 -1.294 14.733 1.00 90.31 87 LEU A C 1
ATOM 625 O O . LEU A 1 87 ? -0.139 -1.189 14.169 1.00 90.31 87 LEU A O 1
ATOM 629 N N . ILE A 1 88 ? -1.659 -2.459 15.217 1.00 91.94 88 ILE A N 1
ATOM 630 C CA . ILE A 1 88 ? -0.868 -3.697 15.190 1.00 91.94 88 ILE A CA 1
ATOM 631 C C . ILE A 1 88 ? -0.743 -4.215 13.756 1.00 91.94 88 ILE A C 1
ATOM 633 O O . ILE A 1 88 ? 0.359 -4.542 13.322 1.00 91.94 88 ILE A O 1
ATOM 637 N N . ALA A 1 89 ? -1.851 -4.244 13.010 1.00 92.19 89 ALA A N 1
ATOM 638 C CA . ALA A 1 89 ? -1.844 -4.677 11.614 1.00 92.19 89 ALA A CA 1
ATOM 639 C C . ALA A 1 89 ? -0.900 -3.809 10.763 1.00 92.19 89 ALA A C 1
ATOM 641 O O . ALA A 1 89 ? -0.068 -4.321 10.016 1.00 92.19 89 ALA A O 1
ATOM 642 N N . THR A 1 90 ? -0.982 -2.488 10.924 1.00 93.12 90 THR A N 1
ATOM 643 C CA . THR A 1 90 ? -0.250 -1.539 10.077 1.00 93.12 90 THR A CA 1
ATOM 644 C C . THR A 1 90 ? 1.216 -1.378 10.487 1.00 93.12 90 THR A C 1
ATOM 646 O O . THR A 1 90 ? 2.060 -1.200 9.611 1.00 93.12 90 THR A O 1
ATOM 649 N N . LEU A 1 91 ? 1.555 -1.536 11.775 1.00 92.06 91 LEU A N 1
ATOM 650 C CA . LEU A 1 91 ? 2.942 -1.688 12.240 1.00 92.06 91 LEU A CA 1
ATOM 651 C C . LEU A 1 91 ? 3.584 -2.982 11.729 1.00 92.06 91 LEU A C 1
ATOM 653 O O . LEU A 1 91 ? 4.710 -2.952 11.242 1.00 92.06 91 LEU A O 1
ATOM 657 N N . 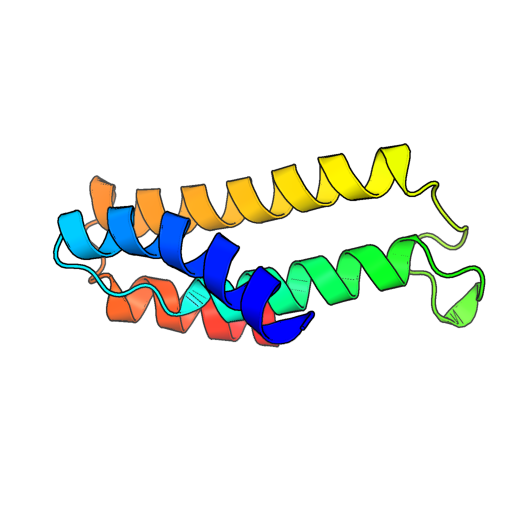GLY A 1 92 ? 2.875 -4.112 11.802 1.00 91.94 92 GLY A N 1
ATOM 658 C CA . GLY A 1 92 ? 3.383 -5.377 11.268 1.00 91.94 92 GLY A CA 1
ATOM 659 C C . GLY A 1 92 ? 3.657 -5.278 9.767 1.00 91.94 92 GLY A C 1
ATOM 660 O O . GLY A 1 92 ? 4.727 -5.660 9.299 1.00 91.94 92 GLY A O 1
ATOM 661 N N . MET A 1 93 ? 2.730 -4.670 9.022 1.00 93.50 93 MET A N 1
ATOM 662 C CA . MET A 1 93 ? 2.899 -4.426 7.590 1.00 93.50 93 MET A CA 1
ATOM 663 C C . MET A 1 93 ? 4.058 -3.467 7.283 1.00 93.50 93 MET A C 1
ATOM 665 O O . MET A 1 93 ? 4.772 -3.662 6.299 1.00 93.50 93 MET A O 1
ATOM 669 N N . TRP A 1 94 ? 4.272 -2.449 8.119 1.00 92.50 94 TRP A N 1
ATOM 670 C CA . TRP A 1 94 ? 5.421 -1.553 8.003 1.00 92.50 94 TRP A CA 1
ATOM 671 C C . TRP A 1 94 ? 6.747 -2.310 8.095 1.00 92.50 94 TRP A C 1
ATOM 673 O O . TRP A 1 94 ? 7.599 -2.133 7.228 1.00 92.50 94 TRP A O 1
ATOM 683 N N . GLU A 1 95 ? 6.913 -3.169 9.103 1.00 92.56 95 GLU A N 1
ATOM 684 C CA . GLU A 1 95 ? 8.142 -3.956 9.266 1.00 92.56 95 GLU A CA 1
ATOM 685 C C . GLU A 1 95 ? 8.344 -4.941 8.107 1.00 92.56 95 GLU A C 1
ATOM 687 O O . GLU A 1 95 ? 9.464 -5.083 7.620 1.00 92.56 95 GLU A O 1
ATOM 692 N N . ILE A 1 96 ? 7.265 -5.543 7.590 1.00 91.81 96 ILE A N 1
ATOM 693 C CA . ILE A 1 96 ? 7.326 -6.392 6.389 1.00 91.81 96 ILE A CA 1
ATOM 694 C C . ILE A 1 96 ? 7.825 -5.590 5.181 1.00 91.81 96 ILE A C 1
ATOM 696 O O . ILE A 1 96 ? 8.762 -6.016 4.515 1.00 91.81 96 ILE A O 1
ATOM 700 N N . CYS A 1 97 ? 7.235 -4.424 4.902 1.00 89.69 97 CYS A N 1
ATOM 701 C CA . CYS A 1 97 ? 7.632 -3.591 3.761 1.00 89.69 97 CYS A CA 1
ATOM 702 C C . CYS A 1 97 ? 9.039 -3.007 3.897 1.00 89.69 97 CYS A C 1
ATOM 704 O O . CYS A 1 97 ? 9.710 -2.783 2.897 1.00 89.69 97 CYS A O 1
ATOM 706 N N . LYS A 1 98 ? 9.466 -2.711 5.124 1.00 83.31 98 LYS A N 1
ATOM 707 C CA . LYS A 1 98 ? 10.789 -2.156 5.414 1.00 83.31 98 LYS A CA 1
ATOM 708 C C . LYS A 1 98 ? 11.902 -3.197 5.267 1.00 83.31 98 LYS A C 1
ATOM 710 O O . LYS A 1 98 ? 13.051 -2.815 5.073 1.00 83.31 98 LYS A O 1
ATOM 715 N N . GLY A 1 99 ? 11.580 -4.484 5.392 1.00 78.38 99 GLY A N 1
ATOM 716 C CA . GLY A 1 99 ? 12.533 -5.578 5.201 1.00 78.38 99 GLY A CA 1
ATOM 717 C C . GLY A 1 99 ? 12.871 -5.887 3.738 1.00 78.38 99 GLY A C 1
ATOM 718 O O . GLY A 1 99 ? 13.673 -6.791 3.508 1.00 78.38 99 GLY A O 1
ATOM 719 N N . VAL A 1 100 ? 12.248 -5.186 2.782 1.00 72.50 100 VAL A N 1
ATOM 720 C CA . VAL A 1 100 ? 12.426 -5.357 1.329 1.00 72.50 100 VAL A CA 1
ATOM 721 C C . VAL A 1 100 ? 13.502 -4.422 0.787 1.00 72.50 100 VAL A C 1
ATOM 723 O O . VAL A 1 100 ? 13.563 -3.260 1.248 1.00 72.50 100 VAL A O 1
#

Foldseek 3Di:
DVVVVLVVVLVVVQVVQVVVVAGAPQSVLLVVLLVQLLCLQQDCPQVSRPVSHHDDPVVSVVVSVVSSVVLVVVLVCCCVPVVDHSVVSRVVNSVVSNVD

InterPro domains:
  IPR001851 ABC transporter, permease [PF02653] (2-94)

Radius of gyration: 15.0 Å; chains: 1; bounding box: 37×31×35 Å

Sequence (100 aa):
MLQSTIRGVASVGQAFVILTAGIDLSIGGVGLMTGILGASIMTEFPWLNIVGYPFSPYIVIPIMLLVGAAWGALNGSLVSRIGVPPLIATLGMWEICKGV

Organism: NCBI:txid412755

Secondary structure (DSSP, 8-state):
-HHHHHHHHHHHHHHHHHHTT----HHHHHHHHHHHHHHHHH-S-TTT-TTSSPPPHHHHHHHHHHHHHHHHHHHHHIIIII---HHHHHHHHHHHHHT-